Protein AF-A0AAU3KH21-F1 (afdb_monomer_lite)

Structure (mmCIF, N/CA/C/O backbone):
data_AF-A0AAU3KH21-F1
#
_entry.id   AF-A0AAU3KH21-F1
#
loop_
_atom_site.group_PDB
_atom_site.id
_atom_site.type_symbol
_atom_site.label_atom_id
_atom_site.label_alt_id
_atom_site.label_comp_id
_atom_site.label_asym_id
_atom_site.label_entity_id
_atom_site.label_seq_id
_atom_site.pdbx_PDB_ins_code
_atom_site.Cartn_x
_atom_site.Cartn_y
_atom_site.Cartn_z
_atom_site.occupancy
_atom_site.B_iso_or_equiv
_atom_site.auth_seq_id
_atom_site.auth_comp_id
_atom_site.auth_asym_id
_atom_site.auth_atom_id
_atom_site.pdbx_PDB_model_num
ATOM 1 N N . MET A 1 1 ? -21.102 5.405 -0.010 1.00 63.47 1 MET A N 1
ATOM 2 C CA . MET A 1 1 ? -22.522 4.995 -0.228 1.00 63.47 1 MET A CA 1
ATOM 3 C C . MET A 1 1 ? -22.700 3.563 0.282 1.00 63.47 1 MET A C 1
ATOM 5 O O . MET A 1 1 ? -21.810 2.777 0.025 1.00 63.47 1 MET A O 1
ATOM 9 N N . ILE A 1 2 ? -23.758 3.204 1.031 1.00 70.19 2 ILE A N 1
ATOM 10 C CA . ILE A 1 2 ? -23.818 1.878 1.708 1.00 70.19 2 ILE A CA 1
ATOM 11 C C . ILE A 1 2 ? -24.451 0.769 0.851 1.00 70.19 2 ILE A C 1
ATOM 13 O O . ILE A 1 2 ? -23.956 -0.350 0.834 1.00 70.19 2 ILE A O 1
ATOM 17 N N . ALA A 1 3 ? -25.546 1.053 0.142 1.00 74.50 3 ALA A N 1
ATOM 18 C CA . ALA A 1 3 ? -26.320 0.007 -0.541 1.00 74.50 3 ALA A CA 1
ATOM 19 C C . ALA A 1 3 ? -25.936 -0.202 -2.012 1.00 74.50 3 ALA A C 1
ATOM 21 O O . ALA A 1 3 ? -26.133 -1.283 -2.558 1.00 74.50 3 ALA A O 1
ATOM 22 N N . GLN A 1 4 ? -25.421 0.835 -2.668 1.00 73.88 4 GLN A N 1
ATOM 23 C CA . GLN A 1 4 ? -24.986 0.764 -4.057 1.00 73.88 4 GLN A CA 1
ATOM 24 C C . GLN A 1 4 ? -23.492 1.091 -4.102 1.00 73.88 4 GLN A C 1
ATOM 26 O O . GLN A 1 4 ? -23.077 2.076 -3.492 1.00 73.88 4 GLN A O 1
ATOM 31 N N . PRO A 1 5 ? -22.664 0.302 -4.795 1.00 65.88 5 PRO A N 1
ATOM 32 C CA . PRO A 1 5 ? -21.302 0.710 -5.093 1.00 65.88 5 PRO A CA 1
ATOM 33 C C . PRO A 1 5 ? -21.357 1.849 -6.118 1.00 65.88 5 PRO A C 1
ATOM 35 O O . PRO A 1 5 ? -21.980 1.719 -7.172 1.00 65.88 5 PRO A O 1
ATOM 38 N N . ARG A 1 6 ? -20.733 2.990 -5.813 1.00 68.38 6 ARG A N 1
ATOM 39 C CA . ARG A 1 6 ? -20.414 3.997 -6.836 1.00 68.38 6 ARG A CA 1
ATOM 40 C C . ARG A 1 6 ? -18.984 3.751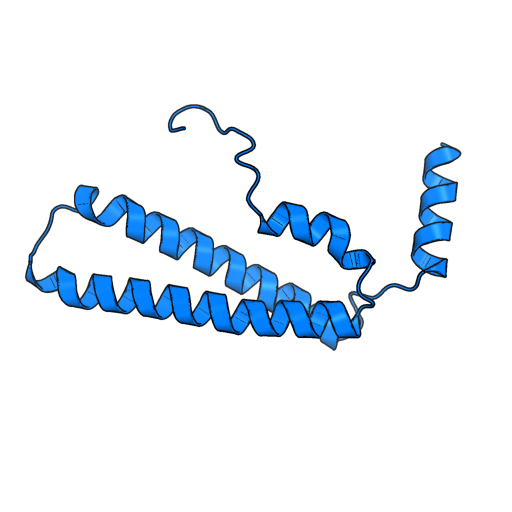 -7.285 1.00 68.38 6 ARG A C 1
ATOM 42 O O . ARG A 1 6 ? -18.181 3.260 -6.497 1.00 68.38 6 ARG A O 1
ATOM 49 N N . ASN A 1 7 ? -18.647 4.197 -8.494 1.00 57.78 7 ASN A N 1
ATOM 50 C CA . ASN A 1 7 ? -17.258 4.516 -8.815 1.00 57.78 7 ASN A CA 1
ATOM 51 C C . ASN A 1 7 ? -16.842 5.715 -7.947 1.00 57.78 7 ASN A C 1
ATOM 53 O O . ASN A 1 7 ? -16.927 6.873 -8.354 1.00 57.78 7 ASN A O 1
ATOM 57 N N . GLU A 1 8 ? -16.500 5.446 -6.693 1.00 65.69 8 GLU A N 1
ATOM 58 C CA . GLU A 1 8 ? -15.760 6.360 -5.839 1.00 65.69 8 GLU A CA 1
ATOM 59 C C . GLU A 1 8 ? -14.340 6.310 -6.402 1.00 65.69 8 GLU A C 1
ATOM 61 O O . GLU A 1 8 ? -13.618 5.381 -6.084 1.00 65.69 8 GLU A O 1
ATOM 66 N N . PHE A 1 9 ? -14.000 7.182 -7.364 1.00 60.62 9 PHE A N 1
ATOM 67 C CA . PHE A 1 9 ? -12.711 7.156 -8.068 1.00 60.62 9 PHE A CA 1
ATOM 68 C C . PHE A 1 9 ? -11.583 7.410 -7.065 1.00 60.62 9 PHE A C 1
ATOM 70 O O . PHE A 1 9 ? -11.344 8.571 -6.724 1.00 60.62 9 PHE A O 1
ATOM 77 N N . PRO A 1 10 ? -10.883 6.378 -6.567 1.00 71.62 10 PRO A N 1
ATOM 78 C CA . PRO A 1 10 ? -9.808 6.609 -5.631 1.00 71.62 10 PRO A CA 1
ATOM 79 C C . PRO A 1 10 ? -8.640 7.158 -6.456 1.00 71.62 10 PRO A C 1
ATOM 81 O O . PRO A 1 10 ? -8.422 6.746 -7.600 1.00 71.62 10 PRO A O 1
ATOM 84 N N . GLU A 1 11 ? -7.888 8.104 -5.901 1.00 81.88 11 GLU A N 1
ATOM 85 C CA . GLU A 1 11 ? -6.806 8.773 -6.638 1.00 81.88 11 GLU A CA 1
ATOM 86 C C . GLU A 1 11 ? -5.772 7.775 -7.181 1.00 81.88 11 GLU A C 1
ATOM 88 O O . GLU A 1 11 ? -5.174 7.987 -8.234 1.00 81.88 11 GLU A O 1
ATOM 93 N N . PHE A 1 12 ? -5.602 6.641 -6.500 1.00 86.00 12 PHE A N 1
ATOM 94 C CA . PHE A 1 12 ? -4.620 5.636 -6.873 1.00 86.00 12 PHE A CA 1
ATOM 95 C C . PHE A 1 12 ? -4.975 4.822 -8.130 1.00 86.00 12 PHE A C 1
ATOM 97 O O . PHE A 1 12 ? -4.169 4.837 -9.057 1.00 86.00 12 PHE A O 1
ATOM 104 N N . PRO A 1 13 ? -6.154 4.180 -8.264 1.00 85.75 13 PRO A N 1
ATOM 105 C CA . PRO A 1 13 ? -6.575 3.595 -9.540 1.00 85.75 13 PRO A CA 1
ATOM 106 C C . PRO A 1 13 ? -6.565 4.580 -10.715 1.00 85.75 13 PRO A C 1
ATOM 108 O O . PRO A 1 13 ? -6.236 4.197 -11.839 1.00 85.75 13 PRO A O 1
ATOM 111 N N . ALA A 1 14 ? -6.870 5.858 -10.465 1.00 86.81 14 ALA A N 1
ATOM 112 C CA . ALA A 1 14 ? -6.722 6.892 -11.484 1.00 86.81 14 ALA A CA 1
ATOM 113 C C . ALA A 1 14 ? -5.245 7.076 -11.885 1.00 86.81 14 ALA A C 1
ATOM 115 O O . ALA A 1 14 ? -4.932 7.046 -13.073 1.00 86.81 14 ALA A O 1
ATOM 116 N N . ALA A 1 15 ? -4.325 7.177 -10.920 1.00 88.75 15 ALA A N 1
ATOM 117 C CA . ALA A 1 15 ? -2.886 7.270 -11.179 1.00 88.75 15 ALA A CA 1
ATOM 118 C C . ALA A 1 15 ? -2.323 6.030 -11.901 1.00 88.75 15 ALA A C 1
ATOM 120 O O . ALA A 1 15 ? -1.487 6.170 -12.794 1.00 88.75 15 ALA A O 1
ATOM 121 N N . LEU A 1 16 ? -2.820 4.827 -11.588 1.00 91.00 16 LEU A N 1
ATOM 122 C CA . LEU A 1 16 ? -2.429 3.590 -12.275 1.00 91.00 16 LEU A CA 1
ATOM 123 C C . LEU A 1 16 ? -2.731 3.630 -13.779 1.00 91.00 16 LEU A C 1
ATOM 125 O O . LEU A 1 16 ? -1.963 3.083 -14.567 1.00 91.00 16 LEU A O 1
ATOM 129 N N . SER A 1 17 ? -3.788 4.337 -14.192 1.00 88.31 17 SER A N 1
ATOM 130 C CA . SER A 1 17 ? -4.125 4.511 -15.615 1.00 88.31 17 SER A CA 1
ATOM 131 C C . SER A 1 17 ? -3.048 5.282 -16.392 1.00 88.31 17 SER A C 1
ATOM 133 O O . SER A 1 17 ? -2.979 5.183 -17.615 1.00 88.31 17 SER A O 1
ATOM 135 N N . PHE A 1 18 ? -2.181 6.017 -15.689 1.00 89.25 18 PHE A N 1
ATOM 136 C CA . PHE A 1 18 ? -1.060 6.766 -16.256 1.00 89.25 18 PHE A CA 1
ATOM 137 C C . PHE A 1 18 ? 0.303 6.131 -15.955 1.00 89.25 18 PHE A C 1
ATOM 139 O O . PHE A 1 18 ? 1.321 6.655 -16.402 1.00 89.25 18 PHE A O 1
ATOM 146 N N . LEU A 1 19 ? 0.349 4.997 -15.243 1.00 91.94 19 LEU A N 1
ATOM 147 C CA . LEU A 1 19 ? 1.599 4.362 -14.812 1.00 91.94 19 LEU A CA 1
ATOM 148 C C . LEU A 1 19 ? 2.513 4.018 -15.992 1.00 91.94 19 LEU A C 1
ATOM 150 O O . LEU A 1 19 ? 3.723 4.137 -15.872 1.00 91.94 19 LEU A O 1
ATOM 154 N N . MET A 1 20 ? 1.932 3.670 -17.145 1.00 91.25 20 MET A N 1
ATOM 155 C CA . MET A 1 20 ? 2.667 3.327 -18.369 1.00 91.25 20 MET A CA 1
ATOM 156 C C . MET A 1 20 ? 3.534 4.478 -18.906 1.00 91.25 20 MET A C 1
ATOM 158 O O . MET A 1 20 ? 4.455 4.235 -19.684 1.00 91.25 20 MET A O 1
ATOM 162 N N . LEU A 1 21 ? 3.242 5.724 -18.504 1.00 91.81 21 LEU A N 1
ATOM 163 C CA . LEU A 1 21 ? 4.048 6.900 -18.843 1.00 91.81 21 LEU A CA 1
ATOM 164 C C . LEU A 1 21 ? 5.381 6.925 -18.084 1.00 91.81 21 LEU A C 1
ATOM 166 O O . LEU A 1 21 ? 6.341 7.532 -18.554 1.00 91.81 21 LEU A O 1
ATOM 170 N N . LEU A 1 22 ? 5.443 6.268 -16.925 1.00 89.69 22 LEU A N 1
ATOM 171 C CA . LEU A 1 22 ? 6.685 5.962 -16.230 1.00 89.69 22 LEU A CA 1
ATOM 172 C C . LEU A 1 22 ? 7.228 4.671 -16.857 1.00 89.69 22 LEU A C 1
ATOM 174 O O . LEU A 1 22 ? 6.492 3.702 -17.004 1.00 89.69 22 LEU A O 1
ATOM 178 N N . GLY A 1 23 ? 8.495 4.624 -17.268 1.00 94.31 23 GLY A N 1
ATOM 179 C CA . GLY A 1 23 ? 9.093 3.346 -17.688 1.00 94.31 23 GLY A CA 1
ATOM 180 C C . GLY A 1 23 ? 9.069 2.316 -16.539 1.00 94.31 23 GLY A C 1
ATOM 181 O O . GLY A 1 23 ? 8.940 2.730 -15.383 1.00 94.31 23 GLY A O 1
ATOM 182 N N . PRO A 1 24 ? 9.244 1.005 -16.804 1.00 96.44 24 PRO A N 1
ATOM 183 C CA . PRO A 1 24 ? 9.144 -0.045 -15.779 1.00 96.44 24 PRO A CA 1
ATOM 184 C C . PRO A 1 24 ? 9.959 0.230 -14.505 1.00 96.44 24 PRO A C 1
ATOM 186 O O . PRO A 1 24 ? 9.447 0.071 -13.398 1.00 96.44 24 PRO A O 1
ATOM 189 N N . ASP A 1 25 ? 11.189 0.733 -14.647 1.00 95.94 25 ASP A N 1
ATOM 190 C CA . ASP A 1 25 ? 12.066 1.057 -13.513 1.00 95.94 25 ASP A CA 1
ATOM 191 C C . ASP A 1 25 ? 11.538 2.222 -12.662 1.00 95.94 25 ASP A C 1
ATOM 193 O O . ASP A 1 25 ? 11.576 2.180 -11.431 1.00 95.94 25 ASP A O 1
ATOM 197 N N . GLN A 1 26 ? 11.018 3.269 -13.310 1.00 96.50 26 GLN A N 1
ATOM 198 C CA . GLN A 1 26 ? 10.439 4.420 -12.615 1.00 96.50 26 GLN A CA 1
ATOM 199 C C . GLN A 1 26 ? 9.117 4.047 -11.944 1.00 96.50 26 GLN A C 1
ATOM 201 O O . GLN A 1 26 ? 8.896 4.408 -10.789 1.00 96.50 26 GLN A O 1
ATOM 206 N N . ALA A 1 27 ? 8.267 3.284 -12.638 1.00 97.12 27 ALA A N 1
ATOM 207 C CA . ALA A 1 27 ? 7.030 2.754 -12.083 1.00 97.12 27 ALA A CA 1
ATOM 208 C C . ALA A 1 27 ? 7.314 1.918 -10.828 1.00 97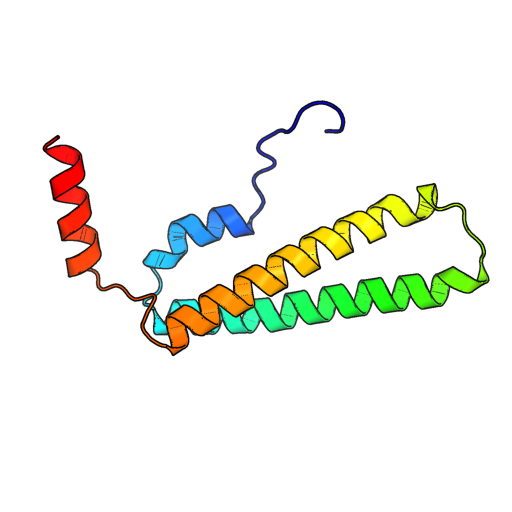.12 27 ALA A C 1
ATOM 210 O O . ALA A 1 27 ? 6.711 2.155 -9.783 1.00 97.12 27 ALA A O 1
ATOM 211 N N . LYS A 1 28 ? 8.295 1.009 -10.890 1.00 97.94 28 LYS A N 1
ATOM 212 C CA . LYS A 1 28 ? 8.737 0.216 -9.739 1.00 97.94 28 LYS A CA 1
ATOM 213 C C . LYS A 1 28 ? 9.145 1.101 -8.557 1.00 97.94 28 LYS A C 1
ATOM 215 O O . LYS A 1 28 ? 8.647 0.894 -7.455 1.00 97.94 28 LYS A O 1
ATOM 220 N N . ALA A 1 29 ? 9.986 2.111 -8.783 1.00 97.88 29 ALA A N 1
ATOM 221 C CA . ALA A 1 29 ? 10.464 3.001 -7.721 1.00 97.88 29 ALA A CA 1
ATOM 222 C C . ALA A 1 29 ? 9.345 3.834 -7.056 1.00 97.88 29 ALA A C 1
ATOM 224 O O . ALA A 1 29 ? 9.406 4.120 -5.857 1.00 97.88 29 ALA A O 1
ATOM 225 N N . GLU A 1 30 ? 8.322 4.255 -7.807 1.00 97.69 30 GLU A N 1
ATOM 226 C CA . GLU A 1 30 ? 7.141 4.926 -7.236 1.00 97.69 30 GLU A CA 1
ATOM 227 C C . GLU A 1 30 ? 6.265 3.952 -6.434 1.00 97.69 30 GLU A C 1
ATOM 229 O O . GLU A 1 30 ? 5.814 4.278 -5.333 1.00 97.69 30 GLU A O 1
ATOM 234 N N . LEU A 1 31 ? 6.060 2.732 -6.940 1.00 97.81 31 LEU A N 1
ATOM 235 C CA . LEU A 1 31 ? 5.282 1.709 -6.238 1.00 97.81 31 LEU A CA 1
ATOM 236 C C . LEU A 1 31 ? 5.978 1.246 -4.948 1.00 97.81 31 LEU A C 1
ATOM 238 O O . LEU A 1 31 ? 5.310 1.075 -3.932 1.00 97.81 31 LEU A O 1
ATOM 242 N N . GLU A 1 32 ? 7.308 1.128 -4.937 1.00 98.38 32 GLU A N 1
ATOM 243 C CA . GLU A 1 32 ? 8.095 0.857 -3.725 1.00 98.38 32 GLU A CA 1
ATOM 244 C C . GLU A 1 32 ? 7.925 1.961 -2.672 1.00 98.38 32 GLU A C 1
ATOM 246 O O . GLU A 1 32 ? 7.723 1.666 -1.492 1.00 98.38 32 GLU A O 1
ATOM 251 N N . ARG A 1 33 ? 7.925 3.239 -3.077 1.00 98.12 33 ARG A N 1
ATOM 252 C CA . ARG A 1 33 ? 7.615 4.348 -2.160 1.00 98.12 33 ARG A CA 1
ATOM 253 C C . ARG A 1 33 ? 6.204 4.246 -1.596 1.00 98.12 33 ARG A C 1
ATOM 255 O O . ARG A 1 33 ? 6.005 4.467 -0.400 1.00 98.12 33 ARG A O 1
ATOM 262 N N . ARG A 1 34 ? 5.234 3.874 -2.431 1.00 97.38 34 ARG A N 1
ATOM 263 C CA . ARG A 1 34 ? 3.858 3.668 -1.982 1.00 97.38 34 ARG A CA 1
ATOM 264 C C . ARG A 1 34 ? 3.747 2.512 -0.987 1.00 97.38 34 ARG A C 1
ATOM 266 O O . ARG A 1 34 ? 3.082 2.684 0.024 1.00 97.38 34 ARG A O 1
ATOM 273 N N . ILE A 1 35 ? 4.453 1.397 -1.197 1.00 98.62 35 ILE A N 1
ATOM 274 C CA . ILE A 1 35 ? 4.522 0.280 -0.235 1.00 98.62 35 ILE A CA 1
ATOM 275 C C . ILE A 1 35 ? 4.938 0.777 1.153 1.00 98.62 35 ILE A C 1
ATOM 277 O O . ILE A 1 35 ? 4.320 0.401 2.150 1.00 98.62 35 ILE A O 1
ATOM 281 N N . VAL A 1 36 ? 5.959 1.639 1.235 1.00 98.56 36 VAL A N 1
ATOM 282 C CA . VAL A 1 36 ? 6.405 2.208 2.518 1.00 98.56 36 VAL A CA 1
ATOM 283 C C . VAL A 1 36 ? 5.294 3.032 3.172 1.00 98.56 36 VAL A C 1
ATOM 285 O O . VAL A 1 36 ? 5.006 2.830 4.351 1.00 98.56 36 VAL A O 1
ATOM 288 N N . ALA A 1 37 ? 4.637 3.911 2.412 1.00 97.81 37 ALA A N 1
ATOM 289 C CA . ALA A 1 37 ? 3.540 4.732 2.922 1.00 97.81 37 ALA A CA 1
ATOM 290 C C . ALA A 1 37 ? 2.336 3.886 3.382 1.00 97.81 37 ALA A C 1
ATOM 292 O O . ALA A 1 37 ? 1.787 4.123 4.458 1.00 97.81 37 ALA A O 1
ATOM 293 N N . THR A 1 38 ? 1.954 2.860 2.618 1.00 97.69 38 THR A N 1
ATOM 294 C CA . THR A 1 38 ? 0.832 1.972 2.956 1.00 97.69 38 THR A CA 1
ATOM 295 C C . THR A 1 38 ? 1.137 1.134 4.201 1.00 97.69 38 THR A C 1
ATOM 297 O O . THR A 1 38 ? 0.267 0.979 5.057 1.00 97.69 38 THR A O 1
ATOM 300 N N . ARG A 1 39 ? 2.380 0.657 4.376 1.00 98.50 39 ARG A N 1
ATOM 301 C CA . ARG A 1 39 ? 2.808 -0.021 5.615 1.00 98.50 39 ARG A CA 1
ATOM 302 C C . ARG A 1 39 ? 2.756 0.903 6.830 1.00 98.50 39 ARG A C 1
ATOM 304 O O . ARG A 1 39 ? 2.292 0.471 7.881 1.00 98.50 39 ARG A O 1
ATOM 311 N N . ALA A 1 40 ? 3.199 2.154 6.686 1.00 98.19 40 ALA A N 1
ATOM 312 C CA . ALA A 1 40 ? 3.117 3.142 7.761 1.00 98.19 40 ALA A CA 1
ATOM 313 C C . ALA A 1 40 ? 1.659 3.383 8.181 1.00 98.19 40 ALA A C 1
ATOM 315 O O . ALA A 1 40 ? 1.343 3.292 9.362 1.00 98.19 40 ALA A O 1
ATOM 316 N N . ARG A 1 41 ? 0.752 3.548 7.209 1.00 96.88 41 ARG A N 1
ATOM 317 C CA . ARG A 1 41 ? -0.686 3.700 7.469 1.00 96.88 41 ARG A CA 1
ATOM 318 C C . ARG A 1 41 ? -1.292 2.500 8.204 1.00 96.88 41 ARG A C 1
ATOM 320 O O . ARG A 1 41 ? -2.091 2.686 9.112 1.00 96.88 41 ARG A O 1
ATOM 327 N N . ILE A 1 42 ? -0.935 1.271 7.824 1.00 98.25 42 ILE A N 1
ATOM 328 C CA . ILE A 1 42 ? -1.403 0.066 8.535 1.00 98.25 42 ILE A CA 1
ATOM 329 C C . ILE A 1 42 ? -0.912 0.079 9.987 1.00 98.25 42 ILE A C 1
ATOM 331 O O . ILE A 1 42 ? -1.697 -0.180 10.894 1.00 98.25 42 ILE A O 1
ATOM 335 N N . ALA A 1 43 ? 0.362 0.415 10.212 1.00 98.12 43 ALA A N 1
ATOM 336 C CA . ALA A 1 43 ? 0.937 0.472 11.553 1.00 98.12 43 ALA A CA 1
ATOM 337 C C . ALA A 1 43 ? 0.282 1.547 12.438 1.00 98.12 43 ALA A C 1
ATOM 339 O O . ALA A 1 43 ? 0.088 1.315 13.629 1.00 98.12 43 ALA A O 1
ATOM 340 N N . GLU A 1 44 ? -0.084 2.696 11.864 1.00 97.31 44 GLU A N 1
ATOM 341 C CA . GLU A 1 44 ? -0.847 3.744 12.554 1.00 97.31 44 GLU A CA 1
ATOM 342 C C . GLU A 1 44 ? -2.216 3.223 13.010 1.00 97.31 44 GLU A C 1
ATOM 344 O O . GLU A 1 44 ? -2.526 3.290 14.198 1.00 97.31 44 GLU A O 1
ATOM 349 N N . ILE A 1 45 ? -2.986 2.602 12.107 1.00 96.31 45 ILE A N 1
ATOM 350 C CA . ILE A 1 45 ? -4.305 2.038 12.439 1.00 96.31 45 ILE A CA 1
ATOM 351 C C . ILE A 1 45 ? -4.186 0.948 13.517 1.00 96.31 45 ILE A C 1
ATOM 353 O O . ILE A 1 45 ? -4.968 0.920 14.468 1.00 96.31 45 ILE A O 1
ATOM 357 N N . ASP A 1 46 ? -3.188 0.067 13.407 1.00 96.31 46 ASP A N 1
ATOM 358 C CA . ASP A 1 46 ? -2.941 -0.991 14.393 1.00 96.31 46 ASP A CA 1
ATOM 359 C C . ASP A 1 46 ? -2.563 -0.414 15.771 1.00 96.31 46 ASP A C 1
ATOM 361 O O . ASP A 1 46 ? -2.997 -0.927 16.808 1.00 96.31 46 ASP A O 1
ATOM 365 N N . SER A 1 47 ? -1.795 0.680 15.797 1.00 95.94 47 SER A N 1
ATOM 366 C CA . SER A 1 47 ? -1.439 1.397 17.025 1.00 95.94 47 SER A CA 1
ATOM 367 C C . SER A 1 47 ? -2.657 2.051 17.681 1.00 95.94 47 SER A C 1
ATOM 369 O O . SER A 1 47 ? -2.827 1.966 18.901 1.00 95.94 47 SER A O 1
ATOM 371 N N . ASP A 1 48 ? -3.525 2.689 16.902 1.00 92.25 48 ASP A N 1
ATOM 372 C CA . ASP A 1 48 ? -4.734 3.344 17.413 1.00 92.25 48 ASP A CA 1
ATOM 373 C C . ASP A 1 48 ? -5.752 2.321 17.937 1.00 92.25 48 ASP A C 1
ATOM 375 O O . ASP A 1 48 ? -6.341 2.504 19.011 1.00 92.25 48 ASP A O 1
ATOM 379 N N . ALA A 1 49 ? -5.877 1.181 17.252 1.00 91.44 49 ALA A N 1
ATOM 380 C CA . ALA A 1 49 ? -6.669 0.047 17.714 1.00 91.44 49 ALA A CA 1
ATOM 381 C C . ALA A 1 49 ? -6.145 -0.515 19.048 1.00 91.44 49 ALA A C 1
ATOM 383 O O . ALA A 1 49 ? -6.929 -0.759 19.970 1.00 91.44 49 ALA A O 1
ATOM 384 N N . ALA A 1 50 ? -4.825 -0.674 19.195 1.00 92.25 50 ALA A N 1
ATOM 385 C CA . ALA A 1 50 ? -4.215 -1.158 20.434 1.00 92.25 50 ALA A CA 1
ATOM 386 C C . ALA A 1 50 ? -4.429 -0.193 21.615 1.00 92.25 50 ALA A C 1
ATOM 388 O O . ALA A 1 50 ? -4.700 -0.637 22.732 1.00 92.25 50 ALA A O 1
ATOM 389 N N . GLN A 1 51 ? -4.356 1.119 21.372 1.00 91.19 51 GLN A N 1
ATOM 390 C CA . GLN A 1 51 ? -4.620 2.151 22.383 1.00 91.19 51 GLN A CA 1
ATOM 391 C C . GLN A 1 51 ? -6.096 2.204 22.800 1.00 91.19 51 GLN A C 1
ATOM 393 O O . GLN A 1 51 ? -6.400 2.493 23.958 1.00 91.19 51 GLN A O 1
ATOM 398 N N . SER A 1 52 ? -7.008 1.901 21.875 1.00 88.38 52 SER A N 1
ATOM 3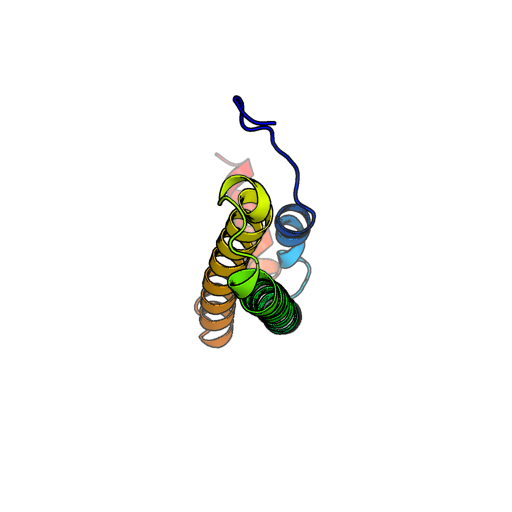99 C CA . SER A 1 52 ? -8.455 1.941 22.112 1.00 88.38 52 SER A CA 1
ATOM 400 C C . SER A 1 52 ? -9.011 0.645 22.713 1.00 88.38 52 SER A C 1
ATOM 402 O O . SER A 1 52 ? -10.069 0.665 23.342 1.00 88.38 52 SER A O 1
ATOM 404 N N . ALA A 1 53 ? -8.302 -0.482 22.581 1.00 88.19 53 ALA A N 1
ATOM 405 C CA . ALA A 1 53 ? -8.739 -1.788 23.083 1.00 88.19 53 ALA A CA 1
ATOM 406 C C . ALA A 1 53 ? -9.126 -1.808 24.583 1.00 88.19 53 ALA A C 1
ATOM 408 O O . ALA A 1 53 ? -10.164 -2.391 24.911 1.00 88.19 53 ALA A O 1
ATOM 409 N N . PRO A 1 54 ? -8.393 -1.149 25.510 1.00 93.38 54 PRO A N 1
ATOM 410 C CA . PRO A 1 54 ? -8.760 -1.113 26.929 1.00 93.38 54 PRO A CA 1
ATOM 411 C C . PRO A 1 54 ? -10.072 -0.375 27.225 1.00 93.38 54 PRO A C 1
ATOM 413 O O . PRO A 1 54 ? -10.639 -0.557 28.300 1.00 93.38 54 PRO A O 1
ATOM 416 N N . LEU A 1 55 ? -10.562 0.455 26.297 1.00 90.25 55 LEU A N 1
ATOM 417 C CA . LEU A 1 55 ? -11.794 1.230 26.466 1.00 90.25 55 LEU A CA 1
ATOM 418 C C . LEU A 1 55 ? -13.061 0.380 26.283 1.00 90.25 55 LEU A C 1
ATOM 420 O O . LEU A 1 55 ? -14.150 0.841 26.618 1.00 90.25 55 LEU A O 1
ATOM 424 N N . GLY A 1 56 ? -12.942 -0.847 25.755 1.00 89.56 56 GLY A N 1
ATOM 425 C CA . GLY A 1 56 ? -14.071 -1.771 25.600 1.00 89.56 56 GLY A CA 1
ATOM 426 C C . GLY A 1 56 ? -15.193 -1.233 24.705 1.00 89.56 56 GLY A C 1
ATOM 427 O O . GLY A 1 56 ? -16.367 -1.518 24.949 1.00 89.56 56 GLY A O 1
ATOM 428 N N . LEU A 1 57 ? -14.847 -0.419 23.701 1.00 87.88 57 LEU A N 1
ATOM 429 C CA . LEU A 1 57 ? -15.817 0.220 22.815 1.00 87.88 57 LEU A CA 1
ATOM 430 C C . LEU A 1 57 ? -16.592 -0.826 21.988 1.00 87.88 57 LEU A C 1
ATOM 432 O O . LEU A 1 57 ? -16.018 -1.829 21.558 1.00 87.88 57 LEU A O 1
ATOM 436 N N . PRO A 1 58 ? -17.890 -0.603 21.710 1.00 91.19 58 PRO A N 1
ATOM 437 C CA . PRO A 1 58 ? -18.635 -1.441 20.776 1.00 91.19 58 PRO A CA 1
ATOM 438 C C . PRO A 1 58 ? -18.005 -1.422 19.375 1.00 91.19 58 PRO A C 1
ATOM 440 O O . PRO A 1 58 ? -17.686 -0.353 18.864 1.00 91.19 58 PRO A O 1
ATOM 443 N N . ARG A 1 59 ? -17.934 -2.581 18.702 1.00 91.25 59 ARG A N 1
ATOM 444 C CA . ARG A 1 59 ? -17.329 -2.745 17.359 1.00 91.25 59 ARG A CA 1
ATOM 445 C C . ARG A 1 59 ? -17.817 -1.738 16.310 1.00 91.25 59 ARG A C 1
ATOM 447 O O . ARG A 1 59 ? -17.071 -1.334 15.432 1.00 91.25 59 ARG A O 1
ATOM 454 N N . ILE A 1 60 ? -1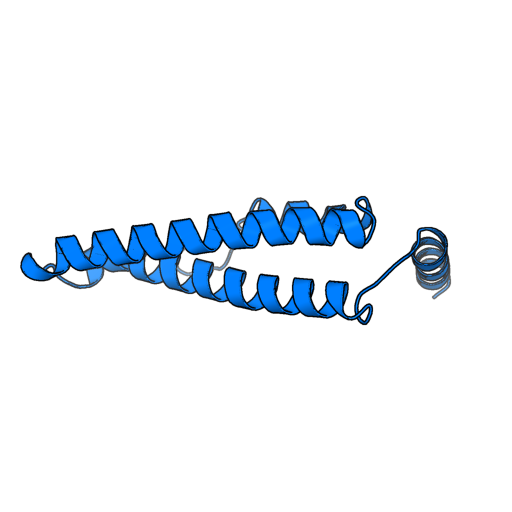9.078 -1.314 16.390 1.00 93.56 60 ILE A N 1
ATOM 455 C CA . ILE A 1 60 ? -19.638 -0.332 15.448 1.00 93.56 60 ILE A CA 1
ATOM 456 C C . ILE A 1 60 ? -18.870 1.000 15.450 1.00 93.56 60 ILE A C 1
ATOM 458 O O . ILE A 1 60 ? -18.859 1.689 14.438 1.00 93.56 60 ILE A O 1
ATOM 462 N N . VAL A 1 61 ? -18.209 1.338 16.561 1.00 90.44 61 VAL A N 1
ATOM 463 C CA . VAL A 1 61 ? -17.394 2.551 16.705 1.00 90.44 61 VAL A CA 1
ATOM 464 C C . VAL A 1 61 ? -16.047 2.415 15.987 1.00 90.44 61 VAL A C 1
ATOM 466 O O . VAL A 1 61 ? -15.528 3.411 15.507 1.00 90.44 61 VAL A O 1
ATOM 469 N N . THR A 1 62 ? -15.511 1.196 15.858 1.00 92.12 62 THR A N 1
ATOM 470 C CA . THR A 1 62 ? -14.220 0.899 15.203 1.00 92.12 62 THR A CA 1
ATOM 471 C C . THR A 1 62 ? -14.376 0.372 13.775 1.00 92.12 62 THR A C 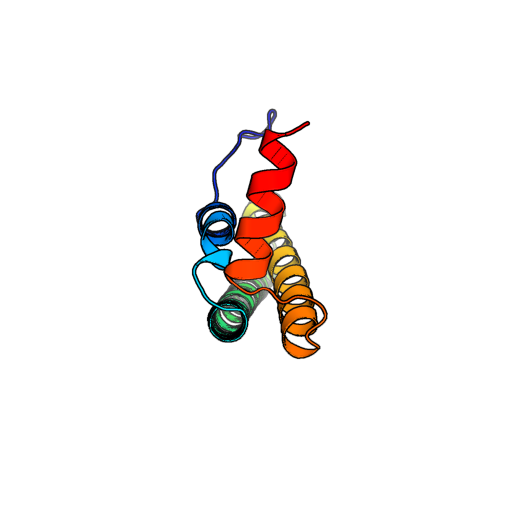1
ATOM 473 O O . THR A 1 62 ? -13.395 0.016 13.126 1.00 92.12 62 THR A O 1
ATOM 476 N N . LEU A 1 63 ? -15.611 0.277 13.271 1.00 93.94 63 LEU A N 1
ATOM 477 C CA . LEU A 1 63 ? -15.908 -0.371 11.993 1.00 93.94 63 LEU A CA 1
ATOM 478 C C . LEU A 1 63 ? -15.252 0.346 10.802 1.00 93.94 63 LEU A C 1
ATOM 480 O O . LEU A 1 63 ? -14.890 -0.297 9.817 1.00 93.94 63 LEU A O 1
ATOM 484 N N . GLU A 1 64 ? -15.099 1.668 10.890 1.00 92.38 64 GLU A N 1
ATOM 485 C CA . GLU A 1 64 ? -14.388 2.449 9.879 1.00 92.38 64 GLU A CA 1
ATOM 486 C C . GLU A 1 64 ? -12.900 2.080 9.829 1.00 92.38 64 GLU A C 1
ATOM 488 O O . GLU A 1 64 ? -12.396 1.768 8.751 1.00 92.38 64 GLU A O 1
ATOM 493 N N . ASP A 1 65 ? -12.221 2.028 10.975 1.00 93.50 65 ASP A N 1
ATOM 494 C CA . ASP A 1 65 ? -10.802 1.661 11.057 1.00 93.50 65 ASP A CA 1
ATOM 495 C C . ASP A 1 65 ? -10.567 0.221 10.582 1.00 93.50 65 ASP A C 1
ATOM 497 O O . ASP A 1 65 ? -9.629 -0.046 9.827 1.00 93.50 65 ASP A O 1
ATOM 501 N N . GLU A 1 66 ? -11.468 -0.706 10.936 1.00 94.06 66 GLU A N 1
ATOM 502 C CA . GLU A 1 66 ? -11.462 -2.084 10.424 1.00 94.06 66 GLU A CA 1
ATOM 503 C C . GLU A 1 66 ? -11.509 -2.118 8.889 1.00 94.06 66 GLU A C 1
ATOM 505 O O . GLU A 1 66 ? -10.743 -2.850 8.252 1.00 94.06 66 GLU A O 1
ATOM 510 N N . TYR A 1 67 ? -12.391 -1.317 8.284 1.00 94.81 67 TYR A N 1
ATOM 511 C CA . TYR A 1 67 ? -12.502 -1.209 6.831 1.00 94.81 67 TYR A CA 1
ATOM 512 C C . TYR A 1 67 ? -11.242 -0.594 6.212 1.00 94.81 67 TYR A C 1
ATOM 514 O O . TYR A 1 67 ? -10.692 -1.148 5.258 1.00 94.81 67 TYR A O 1
ATOM 522 N N . GLN A 1 68 ? -10.751 0.518 6.766 1.00 94.44 68 GLN A N 1
ATOM 523 C CA . GLN A 1 68 ? -9.557 1.195 6.261 1.00 94.44 68 GLN A CA 1
ATOM 524 C C . GLN A 1 68 ? -8.326 0.282 6.307 1.00 94.44 68 GLN A C 1
ATOM 526 O O . GLN A 1 68 ? -7.569 0.224 5.334 1.00 94.44 68 GLN A O 1
ATOM 531 N N . ARG A 1 69 ? -8.157 -0.479 7.395 1.00 97.06 69 ARG A N 1
ATOM 532 C CA . ARG A 1 69 ? -7.093 -1.476 7.534 1.00 97.06 69 ARG A CA 1
ATOM 533 C C . ARG A 1 69 ? -7.206 -2.568 6.475 1.00 97.06 69 ARG A C 1
ATOM 535 O O . ARG A 1 69 ? -6.216 -2.880 5.818 1.00 97.06 69 ARG A O 1
ATOM 542 N N . ALA A 1 70 ? -8.401 -3.128 6.282 1.00 96.94 70 ALA A N 1
ATOM 543 C CA . ALA A 1 70 ? -8.631 -4.195 5.309 1.00 96.94 70 ALA A CA 1
ATOM 544 C C . ALA A 1 70 ? -8.322 -3.750 3.868 1.00 96.94 70 ALA A C 1
ATOM 546 O O . ALA A 1 70 ? -7.706 -4.499 3.105 1.00 96.94 70 ALA A O 1
ATOM 547 N N . VAL A 1 71 ? -8.707 -2.523 3.502 1.00 94.88 71 VAL A N 1
ATOM 548 C CA . VAL A 1 71 ? -8.400 -1.937 2.188 1.00 94.88 71 VAL A CA 1
ATOM 549 C C . VAL A 1 71 ? -6.899 -1.697 2.027 1.00 94.88 71 VAL A C 1
ATOM 551 O O . VAL A 1 71 ? -6.335 -2.079 1.002 1.00 94.88 71 VAL A O 1
ATOM 554 N N . ALA A 1 72 ? -6.236 -1.122 3.034 1.00 96.06 72 ALA A N 1
ATOM 555 C CA . ALA A 1 72 ? -4.796 -0.874 2.989 1.00 96.06 72 ALA A CA 1
ATOM 556 C C . ALA A 1 72 ? -3.990 -2.178 2.879 1.00 96.06 72 ALA A C 1
ATOM 558 O O . ALA A 1 72 ? -3.028 -2.251 2.118 1.00 96.06 72 ALA A O 1
ATOM 559 N N . GLU A 1 73 ? -4.407 -3.233 3.582 1.00 98.00 73 GLU A N 1
ATOM 560 C CA . GLU A 1 73 ? -3.774 -4.550 3.503 1.00 98.00 73 GLU A CA 1
ATOM 561 C C . GLU A 1 73 ? -3.937 -5.179 2.110 1.00 98.00 73 GLU A C 1
ATOM 563 O O . GLU A 1 73 ? -2.999 -5.763 1.567 1.00 98.00 73 GLU A O 1
ATOM 568 N N . ALA A 1 74 ? -5.117 -5.034 1.499 1.00 97.38 74 ALA A N 1
ATOM 569 C CA . ALA A 1 74 ? -5.349 -5.488 0.133 1.00 97.38 74 ALA A CA 1
ATOM 570 C C . ALA A 1 74 ? -4.496 -4.718 -0.886 1.00 97.38 74 ALA A C 1
ATOM 572 O O . ALA A 1 74 ? -3.901 -5.344 -1.766 1.00 97.38 74 ALA A O 1
ATOM 573 N N . GLU A 1 75 ? -4.395 -3.392 -0.744 1.00 96.50 75 GLU A N 1
ATOM 574 C CA . GLU A 1 75 ? -3.527 -2.564 -1.586 1.00 96.50 75 GLU A CA 1
ATOM 575 C C . GLU A 1 75 ? -2.058 -2.975 -1.432 1.00 96.50 75 GLU A C 1
ATOM 577 O O . GLU A 1 75 ? -1.378 -3.177 -2.436 1.00 96.50 75 GLU A O 1
ATOM 582 N N . LEU A 1 76 ? -1.579 -3.170 -0.198 1.00 98.38 76 LEU A N 1
ATOM 583 C CA . LEU A 1 76 ? -0.199 -3.572 0.074 1.00 98.38 76 LEU A CA 1
ATOM 584 C C . LEU A 1 76 ? 0.153 -4.901 -0.600 1.00 98.38 76 LEU A C 1
ATOM 586 O O . LEU A 1 76 ? 1.157 -4.975 -1.306 1.00 98.38 76 LEU A O 1
ATOM 590 N N . ARG A 1 77 ? -0.690 -5.930 -0.438 1.00 98.56 77 ARG A N 1
ATOM 591 C CA . ARG A 1 77 ? -0.458 -7.236 -1.076 1.00 98.56 77 ARG A CA 1
ATOM 592 C C . ARG A 1 77 ? -0.392 -7.128 -2.598 1.00 98.56 77 ARG A C 1
ATOM 594 O O . ARG A 1 77 ? 0.434 -7.784 -3.225 1.00 98.56 77 ARG A O 1
ATOM 601 N N . TRP A 1 78 ? -1.261 -6.312 -3.195 1.00 98.25 78 TRP A N 1
ATOM 602 C CA . TRP A 1 78 ? -1.255 -6.090 -4.640 1.00 98.25 78 TRP A CA 1
ATOM 603 C C . TRP A 1 78 ? 0.011 -5.351 -5.094 1.00 98.25 78 TRP A C 1
ATOM 605 O O . TRP A 1 78 ? 0.653 -5.775 -6.052 1.00 98.25 78 TRP A O 1
ATOM 615 N N . LEU A 1 79 ? 0.412 -4.295 -4.378 1.00 98.31 79 LEU A N 1
ATOM 616 C CA . LEU A 1 79 ? 1.632 -3.537 -4.667 1.00 98.31 79 LEU A CA 1
ATOM 617 C C . LEU A 1 79 ? 2.881 -4.420 -4.612 1.00 98.31 79 LEU A C 1
ATOM 619 O O . LEU A 1 79 ? 3.720 -4.353 -5.507 1.00 98.31 79 LEU A O 1
ATOM 623 N N . GLU A 1 80 ? 3.001 -5.254 -3.579 1.00 98.56 80 GLU A N 1
ATOM 624 C CA . GLU A 1 80 ? 4.130 -6.173 -3.409 1.00 98.56 80 GLU A CA 1
ATOM 625 C C . GLU A 1 80 ? 4.225 -7.179 -4.561 1.00 98.56 80 GLU A C 1
ATOM 627 O O . GLU A 1 80 ? 5.322 -7.414 -5.069 1.00 98.56 80 GLU A O 1
ATOM 632 N N . ALA A 1 81 ? 3.090 -7.718 -5.018 1.00 98.56 81 ALA A N 1
ATOM 633 C CA . ALA A 1 81 ? 3.048 -8.615 -6.171 1.00 98.56 81 ALA A CA 1
ATOM 634 C C . ALA A 1 81 ? 3.498 -7.909 -7.462 1.00 98.56 81 ALA A C 1
ATOM 636 O O . ALA A 1 81 ? 4.381 -8.401 -8.158 1.00 98.56 81 ALA A O 1
ATOM 637 N N . VAL A 1 82 ? 2.971 -6.713 -7.744 1.00 98.25 82 VAL A N 1
ATOM 638 C CA . VAL A 1 82 ? 3.333 -5.947 -8.950 1.00 98.25 82 VAL A CA 1
ATOM 639 C C . VAL A 1 82 ? 4.809 -5.547 -8.948 1.00 98.25 82 VAL A C 1
ATOM 641 O O . VAL A 1 82 ? 5.483 -5.641 -9.972 1.00 98.25 82 VAL A O 1
ATOM 644 N N . VAL A 1 83 ? 5.343 -5.118 -7.801 1.00 98.44 83 VAL A N 1
ATOM 645 C CA . VAL A 1 83 ? 6.771 -4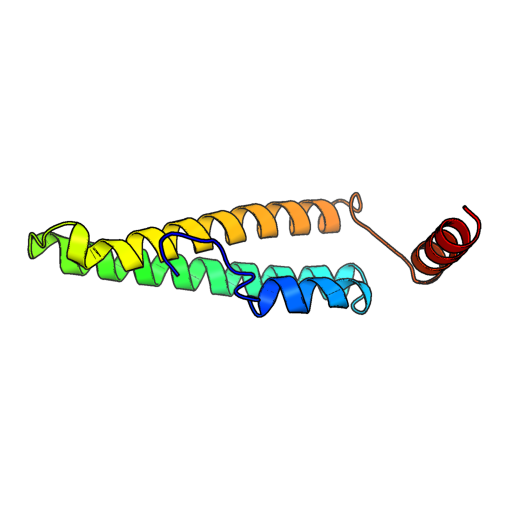.792 -7.667 1.00 98.44 83 VAL A CA 1
ATOM 646 C C . VAL A 1 83 ? 7.642 -6.034 -7.857 1.00 98.44 83 VAL A C 1
ATOM 648 O O . VAL A 1 83 ? 8.704 -5.929 -8.474 1.00 98.44 83 VAL A O 1
ATOM 651 N N . ALA A 1 84 ? 7.207 -7.203 -7.378 1.00 98.50 84 ALA A N 1
ATOM 652 C CA . ALA A 1 84 ? 7.904 -8.461 -7.626 1.00 98.50 84 ALA A CA 1
ATOM 653 C C . ALA A 1 84 ? 7.922 -8.811 -9.123 1.00 98.50 84 ALA A C 1
ATOM 655 O O . ALA A 1 84 ? 8.983 -9.152 -9.648 1.00 98.50 84 ALA A O 1
ATOM 656 N N . ASP A 1 85 ? 6.800 -8.643 -9.824 1.00 98.44 85 ASP A N 1
ATOM 657 C CA . ASP A 1 85 ? 6.711 -8.907 -11.262 1.00 98.44 85 ASP A CA 1
ATOM 658 C C . ASP A 1 85 ? 7.609 -7.961 -12.077 1.00 98.44 85 ASP A C 1
ATOM 660 O O . ASP A 1 85 ? 8.316 -8.413 -12.986 1.00 98.44 85 ASP A O 1
ATOM 664 N N . LEU A 1 86 ? 7.641 -6.670 -11.710 1.00 97.75 86 LEU A N 1
ATOM 665 C CA . LEU A 1 86 ? 8.544 -5.658 -12.279 1.00 97.75 86 LEU A CA 1
ATOM 666 C C . LEU A 1 86 ? 10.013 -6.005 -12.015 1.00 97.75 86 LEU A C 1
ATOM 668 O O . LEU A 1 86 ? 10.844 -5.936 -12.916 1.00 97.75 86 LEU A O 1
ATOM 672 N N . ALA A 1 87 ? 10.350 -6.406 -10.786 1.00 97.31 87 ALA A N 1
ATOM 673 C CA . ALA A 1 87 ? 11.711 -6.790 -10.415 1.00 97.31 87 ALA A CA 1
ATOM 674 C C . ALA A 1 87 ? 12.184 -8.059 -11.139 1.00 97.31 87 ALA A C 1
ATOM 676 O O . ALA A 1 87 ? 13.360 -8.168 -11.479 1.00 97.31 87 ALA A O 1
ATOM 677 N N . ALA A 1 88 ? 11.273 -9.003 -11.382 1.00 97.69 88 ALA A N 1
ATOM 678 C CA . ALA A 1 88 ? 11.538 -10.224 -12.134 1.00 97.69 88 ALA A CA 1
ATOM 679 C C . ALA A 1 88 ? 11.561 -10.002 -13.659 1.00 97.69 88 ALA A C 1
ATOM 681 O O . ALA A 1 88 ? 11.920 -10.916 -14.399 1.00 97.69 88 ALA A O 1
ATOM 682 N N . GLY A 1 89 ? 11.149 -8.822 -14.141 1.00 96.44 89 GLY A N 1
ATOM 683 C CA . GLY A 1 89 ? 10.989 -8.526 -15.566 1.00 96.44 89 GLY A CA 1
ATOM 684 C C . GLY A 1 89 ? 9.831 -9.277 -16.233 1.00 96.44 89 GLY A C 1
ATOM 685 O O . GLY A 1 89 ? 9.722 -9.266 -17.457 1.00 96.44 89 GLY A O 1
ATOM 686 N N . THR A 1 90 ? 8.971 -9.933 -15.447 1.00 97.06 90 THR A N 1
ATOM 687 C CA . THR A 1 90 ? 7.767 -10.622 -15.947 1.00 97.06 90 THR A CA 1
ATOM 688 C C . THR A 1 90 ? 6.651 -9.634 -16.277 1.00 97.06 90 THR A C 1
ATOM 690 O O . THR A 1 90 ? 5.862 -9.881 -17.187 1.00 97.06 90 THR A O 1
ATOM 693 N N . LEU A 1 91 ? 6.650 -8.480 -15.605 1.00 96.06 91 LEU A N 1
ATOM 694 C CA . LEU A 1 91 ? 5.915 -7.289 -16.000 1.00 96.06 91 LEU A CA 1
ATOM 695 C C . LEU A 1 91 ? 6.911 -6.253 -16.529 1.00 96.06 91 LEU A C 1
ATOM 697 O O . LEU A 1 91 ? 7.753 -5.750 -15.791 1.00 96.06 91 LEU A O 1
ATOM 701 N N . THR A 1 92 ? 6.831 -5.941 -17.820 1.00 95.88 92 THR A N 1
ATOM 702 C CA . THR A 1 92 ? 7.685 -4.942 -18.472 1.00 95.88 92 THR A CA 1
ATOM 703 C C . THR A 1 92 ? 7.003 -4.388 -19.717 1.00 95.88 92 THR A C 1
ATOM 705 O O . THR A 1 92 ? 6.064 -4.989 -20.241 1.00 95.88 92 THR A O 1
ATOM 708 N N . TRP A 1 93 ? 7.457 -3.230 -20.185 1.00 95.00 93 TRP A N 1
ATOM 709 C CA . TRP A 1 93 ? 6.985 -2.606 -21.415 1.00 95.00 93 TRP A CA 1
ATOM 710 C C . TRP A 1 93 ? 8.034 -1.651 -21.979 1.00 95.00 93 TRP A C 1
ATOM 712 O O . TRP A 1 93 ? 8.876 -1.105 -21.266 1.00 95.00 93 TRP A O 1
ATOM 722 N N . SER A 1 94 ? 7.929 -1.415 -23.280 1.00 91.38 94 SER A N 1
ATOM 723 C CA . SER A 1 94 ? 8.562 -0.307 -23.992 1.00 91.38 94 SER A CA 1
ATOM 724 C C . SER A 1 94 ? 7.509 0.483 -24.770 1.00 91.38 94 SER A C 1
ATOM 726 O O . SER A 1 94 ? 6.419 -0.030 -25.048 1.00 91.38 94 SER A O 1
ATOM 728 N N . TRP A 1 95 ? 7.823 1.718 -25.161 1.00 83.69 95 TRP A N 1
ATOM 729 C CA . TRP A 1 95 ? 6.914 2.530 -25.975 1.00 83.69 95 TRP A CA 1
ATOM 730 C C . TRP A 1 95 ? 6.511 1.813 -27.273 1.00 83.69 95 TRP A C 1
ATOM 732 O O . TRP A 1 95 ? 5.338 1.788 -27.638 1.00 83.69 95 TRP A O 1
ATOM 742 N N . GLU A 1 96 ? 7.459 1.136 -27.922 1.00 85.31 96 GLU A N 1
ATOM 743 C CA . GLU A 1 96 ? 7.228 0.352 -29.137 1.00 85.31 96 GLU A CA 1
ATOM 744 C C . GLU A 1 96 ? 6.261 -0.816 -28.886 1.00 85.31 96 GLU A C 1
ATOM 746 O O . GLU A 1 96 ? 5.346 -1.061 -29.680 1.00 85.31 96 GLU A O 1
ATOM 751 N N . SER A 1 97 ? 6.418 -1.515 -27.755 1.00 84.81 97 SER A N 1
ATOM 752 C CA . SER A 1 97 ? 5.505 -2.597 -27.374 1.00 84.81 97 SER A CA 1
ATOM 753 C C . SER A 1 97 ? 4.084 -2.081 -27.130 1.00 84.81 97 SER A C 1
ATOM 755 O O . SER A 1 97 ? 3.129 -2.725 -27.548 1.00 84.81 97 SER A O 1
ATOM 757 N N . LEU A 1 98 ? 3.921 -0.889 -26.550 1.00 86.25 98 LEU A N 1
ATOM 758 C CA . LEU A 1 98 ? 2.605 -0.318 -26.260 1.00 86.25 98 LEU A CA 1
ATOM 759 C C . LEU A 1 98 ? 1.897 0.172 -27.531 1.00 86.25 98 LEU A C 1
ATOM 761 O O . LEU A 1 98 ? 0.723 -0.131 -27.740 1.00 86.25 98 LEU A O 1
ATOM 765 N N . VAL A 1 99 ? 2.612 0.873 -28.418 1.00 83.44 99 VAL A N 1
ATOM 766 C CA . VAL A 1 99 ? 2.047 1.384 -29.681 1.00 83.44 99 VAL A CA 1
ATOM 767 C C . VAL A 1 99 ? 1.623 0.241 -30.609 1.00 83.44 99 VAL A C 1
ATOM 769 O O . VAL A 1 99 ? 0.541 0.289 -31.192 1.00 83.44 99 VAL A O 1
ATOM 772 N N . SER A 1 100 ? 2.419 -0.830 -30.697 1.00 76.12 100 SER A N 1
ATOM 773 C CA . SER A 1 100 ? 2.107 -1.980 -31.562 1.00 76.12 100 SER A CA 1
ATOM 774 C C . SER A 1 100 ? 0.824 -2.735 -31.179 1.00 76.12 100 SER A C 1
ATOM 776 O O . SER A 1 100 ? 0.215 -3.372 -32.041 1.00 76.12 100 SER A O 1
ATOM 778 N N . HIS A 1 101 ? 0.383 -2.647 -29.920 1.00 72.19 101 HIS A N 1
ATOM 779 C CA . HIS A 1 101 ? -0.881 -3.232 -29.455 1.00 72.19 101 HIS A CA 1
ATOM 780 C C . HIS A 1 101 ? -2.076 -2.285 -29.651 1.00 72.19 101 HIS A C 1
ATOM 782 O O . HIS A 1 101 ? -3.185 -2.752 -29.915 1.00 72.19 101 HIS A O 1
ATOM 788 N N . ALA A 1 102 ? -1.863 -0.965 -29.590 1.00 69.81 102 ALA A N 1
ATOM 789 C CA . ALA A 1 102 ? -2.911 0.019 -29.865 1.00 69.81 102 ALA A CA 1
ATOM 790 C C . ALA A 1 102 ? -3.404 -0.060 -31.325 1.00 69.81 102 ALA A C 1
ATOM 792 O O . ALA A 1 102 ? -4.609 -0.037 -31.573 1.00 69.81 102 ALA A O 1
ATOM 793 N N . ASP A 1 103 ? -2.487 -0.254 -32.278 1.00 61.94 103 ASP A N 1
ATOM 794 C CA . ASP A 1 103 ? -2.811 -0.375 -33.709 1.00 61.94 103 ASP A CA 1
ATOM 795 C C . ASP A 1 103 ? -3.588 -1.656 -34.061 1.00 61.94 103 ASP A C 1
ATOM 797 O O . ASP A 1 103 ? -4.360 -1.675 -35.023 1.00 61.94 103 ASP A O 1
ATOM 801 N N . GLN A 1 104 ? -3.418 -2.733 -33.288 1.00 60.56 104 GLN A N 1
ATOM 802 C CA . GLN A 1 104 ? -4.149 -3.990 -33.495 1.00 60.56 104 GLN A CA 1
ATOM 803 C C . GLN A 1 104 ? -5.600 -3.901 -33.006 1.00 60.56 104 GLN A C 1
ATOM 805 O O . GLN A 1 104 ? -6.486 -4.456 -33.647 1.00 60.56 104 GLN A O 1
ATOM 810 N N . SER A 1 105 ? -5.846 -3.143 -31.933 1.00 60.22 105 SER A N 1
ATOM 811 C CA . SER A 1 105 ? -7.182 -2.903 -31.361 1.00 60.22 105 SER A CA 1
ATOM 812 C C . SER A 1 105 ? -8.083 -2.043 -32.264 1.00 60.22 105 SER A C 1
ATOM 814 O O . SER A 1 105 ? -9.302 -2.165 -32.235 1.00 60.22 105 SER A O 1
ATOM 816 N N . ILE A 1 106 ? -7.497 -1.196 -33.119 1.00 58.12 106 ILE A N 1
ATOM 817 C CA . ILE A 1 106 ? -8.238 -0.338 -34.066 1.00 58.12 106 ILE A CA 1
ATOM 818 C C . ILE A 1 106 ? -8.626 -1.091 -35.357 1.00 58.12 106 ILE A C 1
ATOM 820 O O . ILE A 1 106 ? -9.480 -0.635 -36.117 1.00 58.12 106 ILE A O 1
ATOM 824 N N . ARG A 1 107 ? -8.005 -2.246 -35.632 1.00 51.22 107 ARG A N 1
ATOM 825 C CA . ARG A 1 107 ? -8.196 -3.018 -36.874 1.00 51.22 107 ARG A CA 1
ATOM 826 C C . ARG A 1 107 ? -9.148 -4.217 -36.742 1.00 51.22 107 ARG A C 1
ATOM 828 O O . ARG A 1 107 ? -9.347 -4.905 -37.744 1.00 51.22 107 ARG A O 1
ATOM 835 N N . SER A 1 108 ? -9.715 -4.466 -35.561 1.00 48.62 108 SER A N 1
ATOM 836 C CA . SER A 1 108 ? -10.709 -5.521 -35.284 1.00 48.62 108 SER A CA 1
ATOM 837 C C . SER A 1 108 ? -12.098 -4.941 -35.065 1.00 48.62 108 SER A C 1
ATOM 839 O O . SER A 1 108 ? -13.065 -5.524 -35.597 1.00 48.62 108 SER A O 1
#

Sequence (108 aa):
MIAQPRNEFPEFPAALSFLMLLGPDQAKAELERRIVATRARIAEIDSDAAQSAPLGLPRIVTLEDEYQRAVAEAELRWLEAVVADLAAGTLTWSWESLVSHADQSIRS

Radius of gyration: 18.89 Å; chains: 1; bounding box: 38×19×64 Å

Secondary structure (DSSP, 8-state):
--SS------HHHHHHTTGGGS-HHHHHHHHHHHHHHHHHHHHHHHHHHHHHGGGT--HHHHHHHHHHHHHHHHHHHHHHHHHHHHHTTSS---HHHHHHHHHHHT--

pLDDT: mean 88.92, std 12.26, range [48.62, 98.62]

Foldseek 3Di:
DPPDDDPPPDVVVVVVVCLVVQFLVRSLVVLVVVLVVLVVLLVVLVVVCVVCVVVVDDVVVCVVSVVSNVVSVVSNVVSVVSSVCSVVVVDGDDPVRVVVVVVVVVVD